Protein AF-A0A949CLT2-F1 (afdb_monomer)

Secondary structure (DSSP, 8-state):
-HHHHTT-S-HHHHHHHHH-HHHHHHHHHHHHH-TTS-EEEES----TTPP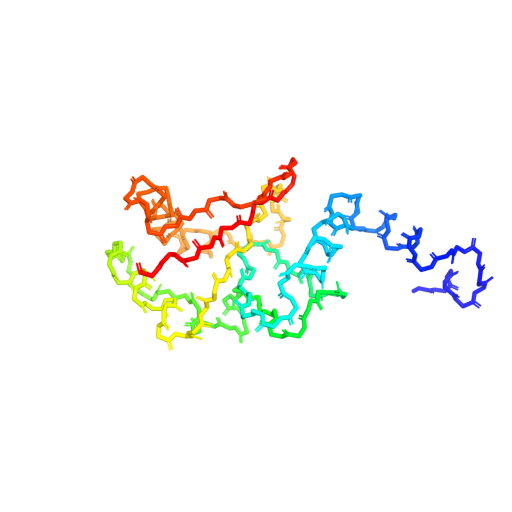TTEEEE-TTT-GGGS--SSS--HHHHHHHHHHTT--EEEEE-SPPPTTS-HHHHHHHHHHHHTHHHHHHTTSEEEEEE-SSEEEEEE--

pLDDT: mean 82.15, std 14.85, range [34.38, 97.31]

Structure (mmCIF, N/CA/C/O backbone):
data_AF-A0A949CLT2-F1
#
_entry.id   AF-A0A949CLT2-F1
#
loop_
_atom_site.group_PDB
_atom_site.id
_atom_site.type_symbol
_atom_site.label_atom_id
_atom_site.label_alt_id
_atom_site.label_comp_id
_atom_site.label_asym_id
_atom_site.label_entity_id
_atom_site.label_seq_id
_atom_site.pdbx_PDB_ins_code
_atom_site.Cartn_x
_atom_site.Cartn_y
_atom_site.Cartn_z
_atom_site.occupancy
_atom_site.B_iso_or_equiv
_atom_site.auth_seq_id
_atom_site.auth_comp_id
_atom_site.auth_asym_id
_atom_site.auth_atom_id
_atom_site.pdbx_PDB_model_num
ATOM 1 N N . SER A 1 1 ? -1.684 -0.434 -28.248 1.00 46.28 1 SER A N 1
ATOM 2 C CA . SER A 1 1 ? -1.278 0.439 -29.369 1.00 46.28 1 SER A CA 1
ATOM 3 C C . SER A 1 1 ? -1.211 -0.382 -30.653 1.00 46.28 1 SER A C 1
ATOM 5 O O . SER A 1 1 ? -1.290 -1.605 -30.577 1.00 46.28 1 SER A O 1
ATOM 7 N N . TRP A 1 2 ? -1.040 0.253 -31.818 1.00 34.38 2 TRP A N 1
ATOM 8 C CA . TRP A 1 2 ? -0.905 -0.418 -33.124 1.00 34.38 2 TRP A CA 1
ATOM 9 C C . TRP A 1 2 ? 0.182 -1.507 -33.168 1.00 34.38 2 TRP A C 1
ATOM 11 O O . TRP A 1 2 ? 0.035 -2.492 -33.882 1.00 34.38 2 TRP A O 1
ATOM 21 N N . LEU A 1 3 ? 1.220 -1.392 -32.334 1.00 43.53 3 LEU A N 1
ATOM 22 C CA . LEU A 1 3 ? 2.325 -2.355 -32.248 1.00 43.53 3 LEU A CA 1
ATOM 23 C C . L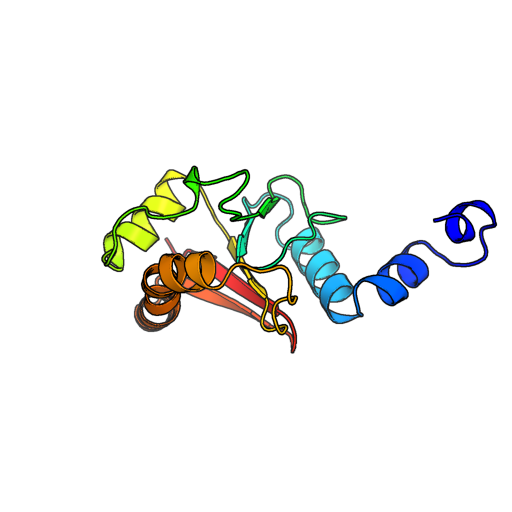EU A 1 3 ? 1.910 -3.737 -31.699 1.00 43.53 3 LEU A C 1
ATOM 25 O O . LEU A 1 3 ? 2.553 -4.734 -32.010 1.00 43.53 3 LEU A O 1
ATOM 29 N N . TYR A 1 4 ? 0.816 -3.811 -30.930 1.00 43.38 4 TYR A N 1
ATOM 30 C CA . TYR A 1 4 ? 0.210 -5.074 -30.478 1.00 43.38 4 TYR A CA 1
ATOM 31 C C . TYR A 1 4 ? -0.481 -5.821 -31.631 1.00 43.38 4 TYR A C 1
ATOM 33 O O . TYR A 1 4 ? -0.396 -7.043 -31.729 1.00 43.38 4 TYR A O 1
ATOM 41 N N . ILE A 1 5 ? -1.123 -5.079 -32.539 1.00 48.62 5 ILE A N 1
ATOM 42 C CA . ILE A 1 5 ? -1.882 -5.636 -33.668 1.00 48.62 5 ILE A CA 1
ATOM 43 C C . ILE A 1 5 ? -0.940 -6.312 -34.678 1.00 48.62 5 ILE A C 1
ATOM 45 O O . ILE A 1 5 ? -1.290 -7.340 -35.249 1.00 48.62 5 ILE A O 1
ATOM 49 N N . VAL A 1 6 ? 0.288 -5.805 -34.834 1.00 49.00 6 VAL A N 1
ATOM 50 C CA . VAL A 1 6 ? 1.308 -6.370 -35.741 1.00 49.00 6 VAL A CA 1
ATOM 51 C C . VAL A 1 6 ? 2.156 -7.501 -35.130 1.00 49.00 6 VAL A C 1
ATOM 53 O O . VAL A 1 6 ? 3.109 -7.945 -35.759 1.00 49.00 6 VAL A O 1
ATOM 56 N N . ARG A 1 7 ? 1.821 -8.000 -33.924 1.00 49.53 7 ARG A N 1
ATOM 57 C CA . ARG A 1 7 ? 2.472 -9.154 -33.248 1.00 49.53 7 ARG A CA 1
ATOM 58 C C . ARG A 1 7 ? 4.001 -9.080 -33.096 1.00 49.53 7 ARG A C 1
ATOM 60 O O . ARG A 1 7 ? 4.652 -10.102 -32.903 1.00 49.53 7 ARG A O 1
ATOM 67 N N . TRP A 1 8 ? 4.585 -7.886 -33.132 1.00 50.62 8 TRP A N 1
ATOM 68 C CA . TRP A 1 8 ? 6.044 -7.729 -33.123 1.00 50.62 8 TRP A CA 1
ATOM 69 C C . TRP A 1 8 ? 6.687 -7.815 -31.731 1.00 50.62 8 TRP A C 1
ATOM 71 O O . TRP A 1 8 ? 7.908 -7.836 -31.620 1.00 50.62 8 TRP A O 1
ATOM 81 N N . ARG A 1 9 ? 5.879 -7.847 -30.666 1.00 44.47 9 ARG A N 1
ATOM 82 C CA . ARG A 1 9 ? 6.327 -7.995 -29.275 1.00 44.47 9 ARG A CA 1
ATOM 83 C C . ARG A 1 9 ? 5.388 -8.926 -28.525 1.00 44.47 9 ARG A C 1
ATOM 85 O O . ARG A 1 9 ? 4.170 -8.840 -28.696 1.00 44.47 9 ARG A O 1
ATOM 92 N N . SER A 1 10 ? 5.939 -9.783 -27.672 1.00 55.44 10 SER A N 1
ATOM 93 C CA . SER A 1 10 ? 5.141 -10.563 -26.729 1.00 55.44 10 SER A CA 1
ATOM 94 C C . SER A 1 10 ? 4.404 -9.631 -25.746 1.00 55.44 10 SER A C 1
ATOM 96 O O . SER A 1 10 ? 4.863 -8.512 -25.483 1.00 55.44 10 SER A O 1
ATOM 98 N N . PRO A 1 11 ? 3.270 -10.059 -25.158 1.00 51.94 11 PRO A N 1
ATOM 99 C CA . PRO A 1 11 ? 2.540 -9.261 -24.168 1.00 51.94 11 PRO A CA 1
ATOM 100 C C . PRO A 1 11 ? 3.428 -8.775 -23.011 1.00 51.94 11 PRO A C 1
ATOM 102 O O . PRO A 1 11 ? 3.284 -7.645 -22.551 1.00 51.94 11 PRO A O 1
ATOM 105 N N . ALA A 1 12 ? 4.397 -9.595 -22.594 1.00 56.47 12 ALA A N 1
ATOM 106 C CA . ALA A 1 12 ? 5.352 -9.263 -21.542 1.00 56.47 12 ALA A CA 1
ATOM 107 C C . ALA A 1 12 ? 6.337 -8.151 -21.947 1.00 56.47 12 ALA A C 1
ATOM 109 O O . ALA A 1 12 ? 6.657 -7.294 -21.125 1.00 56.47 12 ALA A O 1
ATOM 110 N N . GLU A 1 13 ? 6.791 -8.125 -23.202 1.00 50.94 13 GLU A N 1
ATOM 111 C CA . GLU A 1 13 ? 7.704 -7.097 -23.728 1.00 50.94 13 GLU A CA 1
ATOM 112 C C . GLU A 1 13 ? 6.996 -5.765 -23.991 1.00 50.94 13 GLU A C 1
ATOM 114 O O . GLU A 1 13 ? 7.585 -4.695 -23.834 1.00 50.94 13 GLU A O 1
ATOM 119 N N . TYR A 1 14 ? 5.720 -5.813 -24.378 1.00 52.81 14 TYR A N 1
ATOM 120 C CA . TYR A 1 14 ? 4.900 -4.616 -24.548 1.00 52.81 14 TYR A CA 1
ATOM 121 C C . TYR A 1 14 ? 4.619 -3.929 -23.207 1.00 52.81 14 TYR A C 1
ATOM 123 O O . TYR A 1 14 ? 4.745 -2.711 -23.091 1.00 52.81 14 TYR A O 1
ATOM 131 N N . VAL A 1 15 ? 4.277 -4.719 -22.186 1.00 53.34 15 VAL A N 1
ATOM 132 C CA . VAL A 1 15 ? 4.060 -4.223 -20.824 1.00 53.34 15 VAL A CA 1
ATOM 133 C C . VAL A 1 15 ? 5.380 -3.747 -20.225 1.00 53.34 15 VAL A C 1
ATOM 135 O O . VAL A 1 15 ? 5.445 -2.607 -19.787 1.00 53.34 15 VAL A O 1
ATOM 138 N N . GLY A 1 16 ? 6.461 -4.529 -20.324 1.00 55.12 16 GLY A N 1
ATOM 139 C CA . GLY A 1 16 ? 7.783 -4.141 -19.817 1.00 55.12 16 GLY A CA 1
ATOM 140 C C . GLY A 1 16 ? 8.282 -2.799 -20.365 1.00 55.12 16 GLY A C 1
ATOM 141 O O . GLY A 1 16 ? 8.720 -1.951 -19.592 1.00 55.12 16 GLY A O 1
ATOM 142 N N . ALA A 1 17 ? 8.117 -2.552 -21.670 1.00 56.72 17 ALA A N 1
ATOM 143 C CA . ALA A 1 17 ? 8.522 -1.292 -22.299 1.00 56.72 17 ALA A CA 1
ATOM 144 C C . ALA A 1 17 ? 7.687 -0.069 -21.866 1.00 56.72 17 ALA A C 1
ATOM 146 O O . ALA A 1 17 ? 8.161 1.056 -21.988 1.00 56.72 17 ALA A O 1
ATOM 147 N N . GLY A 1 18 ? 6.452 -0.272 -21.390 1.00 56.59 18 GLY A N 1
ATOM 148 C CA . GLY A 1 18 ? 5.553 0.807 -20.961 1.00 56.59 18 GLY A CA 1
ATOM 149 C C . GLY A 1 18 ? 5.428 0.971 -19.444 1.00 56.59 18 GLY A C 1
ATOM 150 O O . GLY A 1 18 ? 5.072 2.048 -18.974 1.00 56.59 18 GLY A O 1
ATOM 151 N N . THR A 1 19 ? 5.702 -0.076 -18.662 1.00 65.25 19 THR A N 1
ATOM 152 C CA . THR A 1 19 ? 5.483 -0.078 -17.207 1.00 65.25 19 THR A CA 1
ATOM 153 C C . THR A 1 19 ? 6.763 -0.160 -16.388 1.00 65.25 19 THR A C 1
ATOM 155 O O . THR A 1 19 ? 6.744 0.260 -15.228 1.00 65.25 19 THR A O 1
ATOM 158 N N . GLY A 1 20 ? 7.858 -0.638 -16.983 1.00 76.50 20 GLY A N 1
ATOM 159 C CA . GLY A 1 20 ? 9.099 -0.980 -16.290 1.00 76.50 20 GLY A CA 1
ATOM 160 C C . GLY A 1 20 ? 9.078 -2.407 -15.734 1.00 76.50 20 GLY A C 1
ATOM 161 O O . GLY A 1 20 ? 8.009 -2.978 -15.486 1.00 76.50 20 GLY A O 1
ATOM 162 N N . ASP A 1 21 ? 10.268 -2.981 -15.543 1.00 85.12 21 ASP A N 1
ATOM 163 C CA . ASP A 1 21 ? 10.442 -4.355 -15.055 1.00 85.12 21 ASP A CA 1
ATOM 164 C C . ASP A 1 21 ? 9.924 -4.544 -13.624 1.00 85.12 21 ASP A C 1
ATOM 166 O O . ASP A 1 21 ? 9.396 -5.607 -13.298 1.00 85.12 21 ASP A O 1
ATOM 170 N N . GLU A 1 22 ? 10.000 -3.512 -12.785 1.00 89.62 22 GLU A N 1
ATOM 171 C CA . GLU A 1 22 ? 9.545 -3.579 -11.393 1.00 89.62 22 GLU A CA 1
ATOM 172 C C . GLU A 1 22 ? 8.031 -3.763 -11.268 1.00 89.62 22 GLU A C 1
ATOM 174 O O . GLU A 1 22 ? 7.561 -4.536 -10.434 1.00 89.62 22 GLU A O 1
ATOM 179 N N . TYR A 1 23 ? 7.249 -3.136 -12.154 1.00 88.06 23 TYR A N 1
ATOM 180 C CA . TYR A 1 23 ? 5.801 -3.349 -12.182 1.00 88.06 23 TYR A CA 1
ATOM 181 C C . TYR A 1 23 ? 5.457 -4.783 -12.599 1.00 88.06 23 TYR A C 1
ATOM 183 O O . TYR A 1 23 ? 4.556 -5.403 -12.034 1.00 88.06 23 TYR A O 1
ATOM 191 N N . ARG A 1 24 ? 6.203 -5.354 -13.558 1.00 87.56 24 ARG A N 1
ATOM 192 C CA . ARG A 1 24 ? 6.026 -6.758 -13.959 1.00 87.56 24 ARG A CA 1
ATOM 193 C C . ARG A 1 24 ? 6.303 -7.699 -12.787 1.00 87.56 24 ARG A C 1
ATOM 195 O O . ARG A 1 24 ? 5.530 -8.631 -12.570 1.00 87.56 24 ARG A O 1
ATOM 202 N N . GLN A 1 25 ? 7.374 -7.449 -12.035 1.00 91.56 25 GLN A N 1
ATOM 203 C CA . GLN A 1 25 ? 7.720 -8.240 -10.854 1.00 91.56 25 GLN A CA 1
ATOM 204 C C . GLN A 1 25 ? 6.644 -8.137 -9.764 1.00 91.56 25 GLN A C 1
ATOM 206 O O . GLN A 1 25 ? 6.210 -9.166 -9.246 1.00 91.56 25 GLN A O 1
ATOM 211 N N . LEU A 1 26 ? 6.131 -6.931 -9.493 1.00 93.00 26 LEU A N 1
ATOM 212 C CA . LEU A 1 26 ? 5.011 -6.714 -8.573 1.00 93.00 26 LEU A CA 1
ATOM 213 C C . LEU A 1 26 ? 3.770 -7.518 -8.988 1.00 93.00 26 LEU A C 1
ATOM 215 O O . LEU A 1 26 ? 3.198 -8.242 -8.173 1.00 93.00 26 LEU A O 1
ATOM 219 N N . VAL A 1 27 ? 3.357 -7.420 -10.256 1.00 91.62 27 VAL A N 1
ATOM 220 C CA . VAL A 1 27 ? 2.196 -8.155 -10.781 1.00 91.62 27 VAL A CA 1
ATOM 221 C C . VAL A 1 27 ? 2.391 -9.661 -10.618 1.00 91.62 27 VAL A C 1
ATOM 223 O O . VAL A 1 27 ? 1.484 -10.356 -10.155 1.00 91.62 27 VAL A O 1
ATOM 226 N N . GLN A 1 28 ? 3.570 -10.176 -10.970 1.00 91.75 28 GLN A N 1
ATOM 227 C CA . GLN A 1 28 ? 3.885 -11.595 -10.827 1.00 91.75 28 GLN A CA 1
ATOM 228 C C . GLN A 1 28 ? 3.841 -12.035 -9.359 1.00 91.75 28 GLN A C 1
ATOM 230 O O . GLN A 1 28 ? 3.257 -13.078 -9.056 1.00 91.75 28 GLN A O 1
ATOM 235 N N . TYR A 1 29 ? 4.407 -11.233 -8.454 1.00 94.94 29 TYR A N 1
ATOM 236 C CA . TYR A 1 29 ? 4.400 -11.492 -7.019 1.00 94.94 29 TYR A CA 1
ATOM 237 C C . TYR A 1 29 ? 2.971 -11.558 -6.468 1.00 94.94 29 TYR A C 1
ATOM 239 O O . TYR A 1 29 ? 2.604 -12.551 -5.837 1.00 94.94 29 TYR A O 1
ATOM 247 N N . LEU A 1 30 ? 2.140 -10.552 -6.758 1.00 94.88 30 LEU A N 1
ATOM 248 C CA . LEU A 1 30 ? 0.770 -10.473 -6.248 1.00 94.88 30 LEU A CA 1
ATOM 249 C C . LEU A 1 30 ? -0.120 -11.586 -6.809 1.00 94.88 30 LEU A C 1
ATOM 251 O O . LEU A 1 30 ? -0.861 -12.212 -6.060 1.00 94.88 30 LEU A O 1
ATOM 255 N N . ARG A 1 31 ? -0.019 -11.905 -8.104 1.00 91.31 31 ARG A N 1
ATOM 256 C CA . ARG A 1 31 ? -0.803 -13.001 -8.701 1.00 91.31 31 ARG A CA 1
ATOM 257 C C . ARG A 1 31 ? -0.411 -14.378 -8.180 1.00 91.31 31 ARG A C 1
ATOM 259 O O . ARG A 1 31 ? -1.276 -15.237 -8.070 1.00 91.31 31 ARG A O 1
ATOM 266 N N . SER A 1 32 ? 0.872 -14.601 -7.907 1.00 92.25 32 SER A N 1
ATOM 267 C CA . SER A 1 32 ? 1.352 -15.923 -7.490 1.00 92.25 32 SER A CA 1
ATOM 268 C C . SER A 1 32 ? 1.081 -16.200 -6.013 1.00 92.25 32 SER A C 1
ATOM 270 O O . SER A 1 32 ? 0.905 -17.355 -5.643 1.00 92.25 32 SER A O 1
ATOM 272 N N . ASN A 1 33 ? 1.044 -15.158 -5.176 1.00 95.56 33 ASN A N 1
ATOM 273 C CA . ASN A 1 33 ? 1.003 -15.318 -3.721 1.00 95.56 33 ASN A CA 1
ATOM 274 C C . ASN A 1 33 ? -0.282 -14.784 -3.072 1.00 95.56 33 ASN A C 1
ATOM 276 O O . ASN A 1 33 ? -0.630 -15.233 -1.987 1.00 95.56 33 ASN A O 1
ATOM 280 N N . HIS A 1 34 ? -0.983 -13.848 -3.720 1.00 94.69 34 HIS A N 1
ATOM 281 C CA . HIS A 1 34 ? -2.019 -13.021 -3.085 1.00 94.69 34 HIS A CA 1
ATOM 282 C C . HIS A 1 34 ? -3.251 -12.822 -3.979 1.00 94.69 34 HIS A C 1
ATOM 284 O O . HIS A 1 34 ? -3.897 -11.778 -3.956 1.00 94.69 34 HIS A O 1
ATOM 290 N N . ALA A 1 35 ? -3.582 -13.813 -4.814 1.00 88.75 35 ALA A N 1
ATOM 291 C CA . ALA A 1 35 ? -4.648 -13.684 -5.813 1.00 88.75 35 ALA A CA 1
ATOM 292 C C . ALA A 1 35 ? -6.064 -13.508 -5.229 1.00 88.75 35 ALA A C 1
ATOM 294 O O . ALA A 1 35 ? -6.952 -13.053 -5.945 1.00 88.75 35 ALA A O 1
ATOM 295 N N . GLY A 1 36 ? -6.278 -13.898 -3.968 1.00 91.44 36 GLY A N 1
ATOM 296 C CA . GLY A 1 36 ? -7.560 -13.771 -3.265 1.00 91.44 36 GLY A CA 1
ATOM 297 C C . GLY A 1 36 ? -7.635 -12.588 -2.301 1.00 91.44 36 GLY A C 1
ATOM 298 O O . GLY A 1 36 ? -8.656 -12.422 -1.641 1.00 91.44 36 GLY A O 1
ATOM 299 N N . ASN A 1 37 ? -6.565 -11.802 -2.187 1.00 94.81 37 ASN A N 1
ATOM 300 C CA . ASN A 1 37 ? -6.497 -10.685 -1.257 1.00 94.81 37 ASN A CA 1
ATOM 301 C C . ASN A 1 37 ? -7.124 -9.424 -1.845 1.00 94.81 37 ASN A C 1
ATOM 303 O O . ASN A 1 37 ? -7.005 -9.152 -3.042 1.00 94.81 37 ASN A O 1
ATOM 307 N N . ARG A 1 38 ? -7.718 -8.601 -0.982 1.00 95.38 38 ARG A N 1
ATOM 308 C CA . ARG A 1 38 ? -8.125 -7.247 -1.345 1.00 95.38 38 ARG A CA 1
ATOM 309 C C . ARG A 1 38 ? -6.928 -6.312 -1.231 1.00 95.38 38 ARG A C 1
ATOM 311 O O . ARG A 1 38 ? -6.334 -6.169 -0.161 1.00 95.38 38 ARG A O 1
ATOM 318 N N . ILE A 1 39 ? -6.560 -5.699 -2.349 1.00 95.44 39 ILE A N 1
ATOM 319 C CA . ILE A 1 39 ? -5.310 -4.949 -2.483 1.00 95.44 39 ILE A CA 1
ATOM 320 C C . ILE A 1 39 ? -5.642 -3.480 -2.718 1.00 95.44 39 ILE A C 1
ATOM 322 O O . ILE A 1 39 ? -6.354 -3.155 -3.664 1.00 95.44 39 ILE A O 1
ATOM 326 N N . LEU A 1 40 ? -5.089 -2.588 -1.903 1.00 93.81 40 LEU A N 1
ATOM 327 C CA . LEU A 1 40 ? -5.190 -1.148 -2.104 1.00 93.81 40 LEU A CA 1
ATOM 328 C C . LEU A 1 40 ? -3.873 -0.595 -2.651 1.00 93.81 40 LEU A C 1
ATOM 330 O O . LEU A 1 40 ? -2.819 -0.747 -2.037 1.00 93.81 40 LEU A O 1
ATOM 334 N N . LEU A 1 41 ? -3.934 0.068 -3.800 1.00 92.25 41 LEU A N 1
ATOM 335 C CA . LEU A 1 41 ? -2.804 0.751 -4.422 1.00 92.25 41 LEU A CA 1
ATOM 336 C C . LEU A 1 41 ? -2.788 2.210 -3.963 1.00 92.25 41 LEU A C 1
ATOM 338 O O . LEU A 1 41 ? -3.716 2.966 -4.253 1.00 92.25 41 LEU A O 1
ATOM 342 N N . LEU A 1 42 ? -1.722 2.607 -3.274 1.00 89.00 42 LEU A N 1
ATOM 343 C CA . LEU A 1 42 ? -1.437 3.982 -2.886 1.00 89.00 42 LEU A CA 1
ATOM 344 C C . LEU A 1 42 ? -0.450 4.585 -3.886 1.00 89.00 42 LEU A C 1
ATOM 346 O O . LEU A 1 42 ? 0.625 4.031 -4.125 1.00 89.00 42 LEU A O 1
ATOM 350 N N . PHE A 1 43 ? -0.829 5.725 -4.468 1.00 85.06 43 PHE A N 1
ATOM 351 C CA . PHE A 1 43 ? -0.037 6.494 -5.437 1.00 85.06 43 PHE A CA 1
ATOM 352 C C . PHE A 1 43 ? 0.269 5.792 -6.777 1.00 85.06 43 PHE A C 1
ATOM 354 O O . PHE A 1 43 ? 0.896 6.377 -7.655 1.00 85.06 43 PHE A O 1
ATOM 361 N N . GLU A 1 44 ? -0.184 4.553 -6.969 1.00 86.50 44 GLU A N 1
ATOM 362 C CA . GLU A 1 44 ? -0.082 3.816 -8.229 1.00 86.50 44 GLU A CA 1
ATOM 363 C C . GLU A 1 44 ? -1.432 3.841 -8.954 1.00 86.50 44 GLU A C 1
ATOM 365 O O . GLU A 1 44 ? -2.465 3.494 -8.389 1.00 86.50 44 GLU A O 1
ATOM 370 N N . HIS A 1 45 ? -1.421 4.231 -10.228 1.00 82.75 45 HIS A N 1
ATOM 371 C CA . HIS A 1 45 ? -2.629 4.438 -1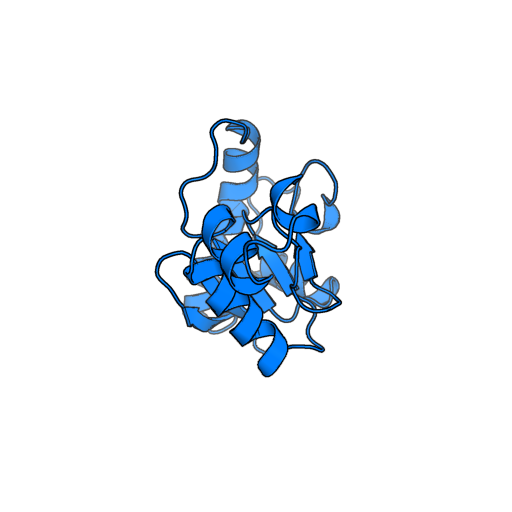1.032 1.00 82.75 45 HIS A CA 1
ATOM 372 C C . HIS A 1 45 ? -2.876 3.321 -12.057 1.00 82.75 45 HIS A C 1
ATOM 374 O O . HIS A 1 45 ? -3.841 3.371 -12.822 1.00 82.75 45 HIS A O 1
ATOM 380 N N . ARG A 1 46 ? -2.012 2.302 -12.104 1.00 84.50 46 ARG A N 1
ATOM 381 C CA . ARG A 1 46 ? -2.116 1.177 -13.039 1.00 84.50 46 ARG A CA 1
ATOM 382 C C . ARG A 1 46 ? -2.731 -0.047 -12.368 1.00 84.50 46 ARG A C 1
ATOM 384 O O . ARG A 1 46 ? -2.096 -0.695 -11.541 1.00 84.50 46 ARG A O 1
ATOM 391 N N . LEU A 1 47 ? -3.926 -0.429 -12.823 1.00 85.00 47 LEU A N 1
ATOM 392 C CA . LEU A 1 47 ? -4.596 -1.684 -12.436 1.00 85.00 47 LEU A CA 1
ATOM 393 C C . LEU A 1 47 ? -4.322 -2.861 -13.376 1.00 85.00 47 LEU A C 1
ATOM 395 O O . LEU A 1 47 ? -4.705 -3.993 -13.083 1.00 85.00 47 LEU A O 1
ATOM 399 N N . ALA A 1 48 ? -3.707 -2.607 -14.530 1.00 84.38 48 ALA A N 1
ATOM 400 C CA . ALA A 1 48 ? -3.563 -3.618 -15.563 1.00 84.38 48 ALA A CA 1
ATOM 401 C C . ALA A 1 48 ? -2.807 -4.849 -15.034 1.00 84.38 48 ALA A C 1
ATOM 403 O O . ALA A 1 48 ? -1.716 -4.739 -14.487 1.00 84.38 48 ALA A O 1
ATOM 404 N N . TYR A 1 49 ? -3.376 -6.034 -15.259 1.00 85.62 49 TYR A N 1
ATOM 405 C CA . TYR A 1 49 ? -2.789 -7.339 -14.924 1.00 85.62 49 TYR A CA 1
ATOM 406 C C . TYR A 1 49 ? -2.707 -7.698 -13.432 1.00 85.62 49 TYR A C 1
ATOM 408 O O . TYR A 1 49 ? -2.391 -8.855 -13.135 1.00 85.62 49 TYR A O 1
ATOM 416 N N . LEU A 1 50 ? -3.039 -6.784 -12.515 1.00 88.81 50 LEU A N 1
ATOM 417 C CA . LEU A 1 50 ? -3.132 -7.079 -11.083 1.00 88.81 50 LEU A CA 1
ATOM 418 C C . LEU A 1 50 ? -4.254 -8.093 -10.770 1.00 88.81 50 LEU A C 1
ATOM 420 O O . LEU A 1 50 ? -5.145 -8.301 -11.603 1.00 88.81 50 LEU A O 1
ATOM 424 N N . PRO A 1 51 ? -4.202 -8.777 -9.609 1.00 89.12 51 PRO A N 1
ATOM 425 C CA . PRO A 1 51 ? -5.257 -9.696 -9.189 1.00 89.12 51 PRO A CA 1
ATOM 426 C C . PRO A 1 51 ? -6.642 -9.047 -9.100 1.00 89.12 51 PRO A C 1
ATOM 428 O O . PRO A 1 51 ? -6.775 -7.831 -8.942 1.00 89.12 51 PRO A O 1
ATOM 431 N N . ALA A 1 52 ? -7.681 -9.883 -9.155 1.00 86.25 52 ALA A N 1
ATOM 432 C CA . ALA A 1 52 ? -9.038 -9.443 -8.857 1.00 86.25 52 ALA A CA 1
ATOM 433 C C . ALA A 1 52 ? -9.106 -8.933 -7.407 1.00 86.25 52 ALA A C 1
ATOM 435 O O . ALA A 1 52 ? -8.549 -9.559 -6.513 1.00 86.25 52 ALA A O 1
ATOM 436 N N . GLY A 1 53 ? -9.769 -7.796 -7.183 1.00 85.94 53 GLY A N 1
ATOM 437 C CA . GLY A 1 53 ? -9.829 -7.150 -5.865 1.00 85.94 53 GLY A CA 1
ATOM 438 C C . GLY A 1 53 ? 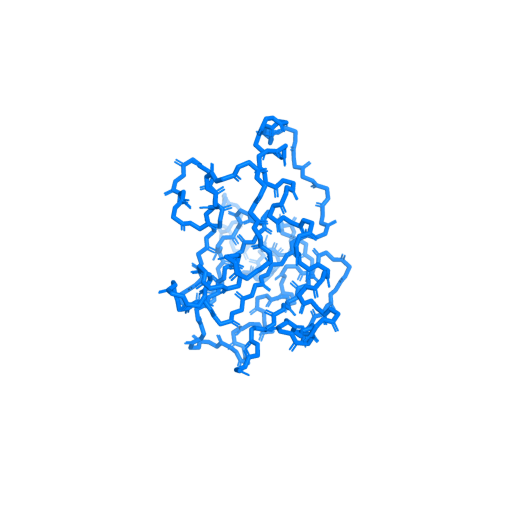-8.766 -6.073 -5.623 1.00 85.94 53 GLY A C 1
ATOM 439 O O . GLY A 1 53 ? -8.768 -5.468 -4.553 1.00 85.94 53 GLY A O 1
ATOM 440 N N . ALA A 1 54 ? -7.892 -5.799 -6.598 1.00 91.81 54 ALA A N 1
ATOM 441 C CA . ALA A 1 54 ? -7.037 -4.618 -6.568 1.00 91.81 54 ALA A CA 1
ATOM 442 C C . ALA A 1 54 ? -7.841 -3.339 -6.862 1.00 91.81 54 ALA A C 1
ATOM 444 O O . ALA A 1 54 ? -8.557 -3.259 -7.862 1.00 91.81 54 ALA A O 1
ATOM 445 N N . GLU A 1 55 ? -7.703 -2.329 -6.007 1.00 91.75 55 GLU A N 1
ATOM 446 C CA . GLU A 1 55 ? -8.372 -1.028 -6.106 1.00 91.75 55 GLU A CA 1
ATOM 447 C C . GLU A 1 55 ? -7.347 0.112 -5.950 1.00 91.75 55 GLU A C 1
ATOM 449 O O . GLU A 1 55 ? -6.329 -0.050 -5.279 1.00 91.75 55 GLU A O 1
ATOM 454 N N . ILE A 1 56 ? -7.585 1.263 -6.593 1.00 88.44 56 ILE A N 1
ATOM 455 C CA . ILE A 1 56 ? -6.676 2.422 -6.553 1.00 88.44 56 ILE A CA 1
ATOM 456 C C . ILE A 1 56 ? -7.219 3.464 -5.584 1.00 88.44 56 ILE A C 1
ATOM 458 O O . ILE A 1 56 ? -8.258 4.066 -5.840 1.00 88.44 56 ILE A O 1
ATOM 462 N N . ALA A 1 57 ? -6.456 3.810 -4.551 1.00 84.81 57 ALA A N 1
ATOM 463 C CA . ALA A 1 57 ? -6.741 5.012 -3.779 1.00 84.81 57 ALA A CA 1
ATOM 464 C C . ALA A 1 57 ? -6.517 6.251 -4.664 1.00 84.81 57 ALA A C 1
ATOM 466 O O . ALA A 1 57 ? -5.392 6.700 -4.882 1.00 84.81 57 ALA A O 1
ATOM 467 N N . THR A 1 58 ? -7.601 6.800 -5.212 1.00 73.69 58 THR A N 1
ATOM 468 C CA . THR A 1 58 ? -7.578 8.040 -5.993 1.00 73.69 58 THR A CA 1
ATOM 469 C C . THR A 1 58 ? -8.696 8.967 -5.532 1.00 73.69 58 THR A C 1
ATOM 471 O O . THR A 1 58 ? -9.844 8.530 -5.401 1.00 73.69 58 THR A O 1
ATOM 474 N N . PRO A 1 59 ? -8.405 10.260 -5.317 1.00 62.75 59 PRO A N 1
ATOM 475 C CA . PRO A 1 59 ? -9.392 11.226 -4.840 1.00 62.75 59 PRO A CA 1
ATOM 476 C C . PRO A 1 59 ? -10.472 11.498 -5.890 1.00 62.75 59 PRO A C 1
ATOM 478 O O . PRO A 1 59 ? -11.565 11.929 -5.546 1.00 62.75 59 PRO A O 1
ATOM 481 N N . TYR A 1 60 ? -10.176 11.243 -7.168 1.00 63.69 60 TYR A N 1
ATOM 482 C CA . TYR A 1 60 ? -11.074 11.555 -8.277 1.00 63.69 60 TYR A CA 1
ATOM 483 C C . TYR A 1 60 ? -12.194 10.525 -8.440 1.00 63.69 60 TYR A C 1
ATOM 485 O O . TYR A 1 60 ? -13.251 10.860 -8.966 1.00 63.69 60 TYR A O 1
ATOM 493 N N . PHE A 1 61 ? -11.976 9.282 -7.992 1.00 61.41 61 PHE A N 1
ATOM 494 C CA . PHE A 1 61 ? -12.913 8.182 -8.244 1.00 61.41 61 PHE A CA 1
ATOM 495 C C . PHE A 1 61 ? -13.187 7.282 -7.030 1.00 61.41 61 PHE A C 1
ATOM 497 O O . PHE A 1 61 ? -14.192 6.575 -7.035 1.00 61.41 61 PHE A O 1
ATOM 504 N N . GLN A 1 62 ? -12.331 7.266 -5.998 1.00 72.12 62 GLN A N 1
ATOM 505 C CA . GLN A 1 62 ? -12.416 6.309 -4.883 1.00 72.12 62 GLN A CA 1
ATOM 506 C C . GLN A 1 62 ? -12.093 6.955 -3.522 1.00 72.12 62 GLN A C 1
ATOM 508 O O . GLN A 1 62 ? -11.233 6.487 -2.777 1.00 72.12 62 GLN A O 1
ATOM 513 N N . THR A 1 63 ? -12.824 8.018 -3.172 1.00 72.50 63 THR A N 1
ATOM 514 C CA . THR A 1 63 ? -12.651 8.769 -1.911 1.00 72.50 63 THR A CA 1
ATOM 515 C C . THR A 1 63 ? -12.848 7.931 -0.647 1.00 72.50 63 THR A C 1
ATOM 517 O O . THR A 1 63 ? -12.266 8.262 0.375 1.00 72.50 63 THR A O 1
ATOM 520 N N . LYS A 1 64 ? -13.586 6.812 -0.714 1.00 81.12 64 LYS A N 1
ATOM 521 C CA . LYS A 1 64 ? -13.798 5.878 0.413 1.00 81.12 64 LYS A CA 1
ATOM 522 C C . LYS A 1 64 ? -12.508 5.326 1.038 1.00 81.12 64 LYS A C 1
ATOM 524 O O . LYS A 1 64 ? -12.532 4.877 2.176 1.00 81.12 64 LYS A O 1
ATOM 529 N N . TYR A 1 65 ? -11.401 5.322 0.296 1.00 80.81 65 TYR A N 1
ATOM 530 C CA . TYR A 1 65 ? -10.098 4.853 0.786 1.00 80.81 65 TYR A CA 1
ATOM 531 C C . TYR A 1 65 ? -9.284 5.927 1.493 1.00 80.81 65 TYR A C 1
ATOM 533 O O . TYR A 1 65 ? -8.217 5.633 2.023 1.00 80.81 65 TYR A O 1
ATOM 541 N N . LEU A 1 66 ? -9.774 7.162 1.453 1.00 76.44 66 LEU A N 1
ATOM 542 C CA . LEU A 1 66 ? -9.110 8.330 1.988 1.00 76.44 66 LEU A CA 1
ATOM 543 C C . LEU A 1 66 ? -9.816 8.726 3.281 1.00 76.44 66 LEU A C 1
ATOM 545 O O . LEU A 1 66 ? -11.033 8.574 3.403 1.00 76.44 66 LEU A O 1
ATOM 549 N N . ILE A 1 67 ? -9.051 9.226 4.242 1.00 75.81 67 ILE A N 1
ATOM 550 C CA . ILE A 1 67 ? -9.607 9.799 5.465 1.00 75.81 67 ILE A CA 1
ATOM 551 C C . ILE A 1 67 ? -9.778 11.296 5.206 1.00 75.81 67 ILE A C 1
ATOM 553 O O . ILE A 1 67 ? -8.823 11.955 4.804 1.00 75.81 67 ILE A O 1
ATOM 557 N N . ASP A 1 68 ? -10.995 11.820 5.375 1.00 70.06 68 ASP A N 1
ATOM 558 C CA . ASP A 1 68 ? -11.307 13.248 5.149 1.00 70.06 68 ASP A CA 1
ATOM 559 C C . ASP A 1 68 ? -10.945 14.134 6.361 1.00 70.06 68 ASP A C 1
ATOM 561 O O . ASP A 1 68 ? -11.147 15.344 6.353 1.00 70.06 68 ASP A O 1
ATOM 565 N N . GLU A 1 69 ? -10.400 13.531 7.419 1.00 75.12 69 GLU A N 1
ATOM 566 C CA . GLU A 1 69 ? -9.888 14.227 8.599 1.00 75.12 69 GLU A CA 1
ATOM 567 C C . GLU A 1 69 ? -8.510 14.838 8.305 1.00 75.12 69 GLU A C 1
ATOM 569 O O . GLU A 1 69 ? -7.645 14.176 7.735 1.00 75.12 69 GLU A O 1
ATOM 574 N N . GLU A 1 70 ? -8.284 16.090 8.717 1.00 70.69 70 GLU A N 1
ATOM 575 C CA . GLU A 1 70 ? -7.007 16.785 8.480 1.00 70.69 70 GLU A CA 1
ATOM 576 C C . GLU A 1 70 ? -5.826 16.133 9.216 1.00 70.69 70 GLU A C 1
ATOM 578 O O . GLU A 1 70 ? -4.697 16.207 8.742 1.00 70.69 70 GLU A O 1
ATOM 583 N N . ASN A 1 71 ? -6.078 15.481 10.356 1.00 76.06 71 ASN A N 1
ATOM 584 C CA . ASN A 1 71 ? -5.058 14.836 11.186 1.00 76.06 71 ASN A CA 1
ATOM 585 C C . ASN A 1 71 ? -5.564 13.483 11.709 1.00 76.06 71 ASN A C 1
ATOM 587 O O . ASN A 1 71 ? -5.854 13.350 12.901 1.00 76.06 71 ASN A O 1
ATOM 591 N N . PRO A 1 72 ? -5.709 12.474 10.836 1.00 82.81 72 PRO A N 1
ATOM 592 C CA . PRO A 1 72 ? -6.250 11.196 11.243 1.00 82.81 72 PRO A CA 1
ATOM 593 C C . PRO A 1 72 ? -5.298 10.507 12.217 1.00 82.81 72 PRO A C 1
ATOM 595 O O . PRO A 1 72 ? -4.081 10.449 12.015 1.00 82.81 72 PRO A O 1
ATOM 598 N N . THR A 1 73 ? -5.859 9.943 13.282 1.00 87.75 73 THR A N 1
ATOM 599 C CA . THR A 1 73 ? -5.068 9.126 14.206 1.00 87.75 73 THR A CA 1
ATOM 600 C C . THR A 1 73 ? -4.650 7.816 13.536 1.00 87.75 73 THR A C 1
ATOM 602 O O . THR A 1 73 ? -5.410 7.234 12.761 1.00 87.75 73 THR A O 1
ATOM 605 N N . ARG A 1 74 ? -3.482 7.276 13.904 1.00 88.88 74 ARG A N 1
ATOM 606 C CA . ARG A 1 74 ? -3.006 5.959 13.433 1.00 88.88 74 ARG A CA 1
ATOM 607 C C . ARG A 1 74 ? -4.053 4.850 13.561 1.00 88.88 74 ARG A C 1
ATOM 609 O O . ARG A 1 74 ? -4.189 4.012 12.677 1.00 88.88 74 ARG A O 1
ATOM 616 N N . THR A 1 75 ? -4.811 4.864 14.659 1.00 90.06 75 THR A N 1
ATOM 617 C CA . THR A 1 75 ? -5.862 3.882 14.936 1.00 90.06 75 THR A CA 1
ATOM 618 C C . THR A 1 75 ? -7.030 4.047 13.971 1.00 90.06 75 THR A C 1
ATOM 620 O O . THR A 1 75 ? -7.559 3.046 13.508 1.00 90.06 75 THR A O 1
ATOM 623 N N . ALA A 1 76 ? -7.408 5.285 13.638 1.00 89.62 76 ALA A N 1
ATOM 624 C CA . ALA A 1 76 ? -8.454 5.550 12.654 1.00 89.62 76 ALA A CA 1
ATOM 625 C C . ALA A 1 76 ? -8.039 5.080 11.251 1.00 89.62 76 ALA A C 1
ATOM 627 O O . ALA A 1 76 ? -8.839 4.452 10.563 1.00 89.62 76 ALA A O 1
ATOM 628 N N . VAL A 1 77 ? -6.778 5.307 10.861 1.00 89.94 77 VAL A N 1
ATOM 629 C CA . VAL A 1 77 ? -6.229 4.846 9.572 1.00 89.94 77 VAL A CA 1
ATOM 630 C C . VAL A 1 77 ? -6.279 3.320 9.457 1.00 89.94 77 VAL A C 1
ATOM 632 O O . VAL A 1 77 ? -6.836 2.783 8.500 1.00 89.94 77 VAL A O 1
ATOM 635 N N . ASP A 1 78 ? -5.736 2.620 10.455 1.00 91.81 78 ASP A N 1
ATOM 636 C CA . ASP A 1 78 ? -5.729 1.155 10.518 1.00 91.81 78 ASP A CA 1
ATOM 637 C C . ASP A 1 78 ? -7.156 0.586 10.534 1.00 91.81 78 ASP A C 1
ATOM 639 O O . ASP A 1 78 ? -7.471 -0.324 9.766 1.00 91.81 78 ASP A O 1
ATOM 643 N N . GLN A 1 79 ? -8.050 1.165 11.343 1.00 91.62 79 GLN A N 1
ATOM 644 C CA . GLN A 1 79 ? -9.438 0.719 11.425 1.00 91.62 79 GLN A CA 1
ATOM 645 C C . GLN A 1 79 ? -10.181 0.912 10.100 1.00 91.62 79 GLN A C 1
ATOM 647 O O . GLN A 1 79 ? -10.858 -0.011 9.658 1.00 91.62 79 GLN A O 1
ATOM 652 N N . GLN A 1 80 ? -10.011 2.049 9.417 1.00 91.06 80 GLN A N 1
ATOM 653 C CA . GLN A 1 80 ? -10.665 2.283 8.128 1.00 91.06 80 GLN A CA 1
ATOM 654 C C . GLN A 1 80 ? -10.258 1.237 7.085 1.00 91.06 80 GLN A C 1
ATOM 656 O O . GLN A 1 80 ? -11.112 0.704 6.376 1.00 91.06 80 GLN A O 1
ATOM 661 N N . TRP A 1 81 ? -8.969 0.907 6.977 1.00 91.88 81 TRP A N 1
ATOM 662 C CA . TRP A 1 81 ? -8.527 -0.120 6.029 1.00 91.88 81 TRP A CA 1
ATOM 663 C C . TRP A 1 81 ? -9.067 -1.509 6.383 1.00 91.88 81 TRP A C 1
ATOM 665 O O . TRP A 1 81 ? -9.456 -2.252 5.477 1.00 91.88 81 TRP A O 1
ATOM 675 N N . ARG A 1 82 ? -9.179 -1.836 7.675 1.00 93.06 82 ARG A N 1
ATOM 676 C CA . ARG A 1 82 ? -9.807 -3.084 8.142 1.00 93.06 82 ARG A CA 1
ATOM 677 C C . ARG A 1 82 ? -11.299 -3.136 7.844 1.00 93.06 82 ARG A C 1
ATOM 679 O O . ARG A 1 82 ? -11.771 -4.156 7.349 1.00 93.06 82 ARG A O 1
ATOM 686 N N . ASP A 1 83 ? -12.024 -2.047 8.074 1.00 93.31 83 ASP A N 1
ATOM 687 C CA . ASP A 1 83 ? -13.462 -1.948 7.798 1.00 93.31 83 ASP A CA 1
ATOM 688 C C . ASP A 1 83 ? -13.759 -2.097 6.299 1.00 93.31 83 ASP A C 1
ATOM 690 O O . ASP A 1 83 ? -14.772 -2.672 5.898 1.00 93.31 83 ASP A O 1
ATOM 694 N N . LEU A 1 84 ? -12.835 -1.639 5.452 1.00 92.38 84 LEU A N 1
ATOM 695 C CA . LEU A 1 84 ? -12.888 -1.822 4.000 1.00 92.38 84 LEU A CA 1
ATOM 696 C C . LEU A 1 84 ? -12.444 -3.226 3.551 1.00 92.38 84 LEU A C 1
ATOM 698 O O . LEU A 1 84 ? -12.552 -3.562 2.365 1.00 92.38 84 LEU A O 1
ATOM 702 N N . GLY A 1 85 ? -11.980 -4.058 4.486 1.00 94.31 85 GLY A N 1
ATOM 703 C CA . GLY A 1 85 ? -11.494 -5.410 4.244 1.00 94.31 85 GLY A CA 1
ATOM 704 C C . GLY A 1 85 ? -10.230 -5.439 3.394 1.00 94.31 85 GLY A C 1
ATOM 705 O O . GLY A 1 85 ? -10.097 -6.334 2.567 1.00 94.31 85 GLY A O 1
ATOM 706 N N . ILE A 1 86 ? -9.359 -4.432 3.517 1.00 95.06 86 ILE A N 1
ATOM 707 C CA . ILE A 1 86 ? -8.071 -4.389 2.822 1.00 95.06 86 ILE A CA 1
ATOM 708 C C . ILE A 1 86 ? -7.095 -5.337 3.519 1.00 95.06 86 ILE A C 1
ATOM 710 O O . ILE A 1 86 ? -6.833 -5.202 4.711 1.00 95.06 86 ILE A O 1
ATOM 714 N N . ASP A 1 87 ? -6.518 -6.264 2.757 1.00 95.94 87 ASP A N 1
ATOM 715 C CA . ASP A 1 87 ? -5.496 -7.182 3.263 1.00 95.94 87 ASP A CA 1
ATOM 716 C C . ASP A 1 87 ? -4.082 -6.642 3.022 1.00 95.94 87 ASP A C 1
ATOM 718 O O . ASP A 1 87 ? -3.176 -6.830 3.840 1.00 95.94 87 ASP A O 1
ATOM 722 N N . LEU A 1 88 ? -3.884 -6.001 1.864 1.00 96.81 88 LEU A N 1
ATOM 723 C CA . LEU A 1 88 ? -2.579 -5.574 1.369 1.00 96.81 88 LEU A CA 1
ATOM 724 C C . LEU A 1 88 ? -2.605 -4.119 0.904 1.00 96.81 88 LEU A C 1
ATOM 726 O O . LEU A 1 88 ? -3.507 -3.703 0.179 1.00 96.81 88 LEU A O 1
ATOM 730 N N . LEU A 1 89 ? -1.549 -3.385 1.241 1.00 95.31 89 LEU A N 1
ATOM 731 C CA . LEU A 1 89 ? -1.252 -2.062 0.704 1.00 95.31 89 LEU A CA 1
ATOM 732 C C . LEU A 1 89 ? -0.070 -2.172 -0.255 1.00 95.31 89 LEU A C 1
ATOM 734 O O . LEU A 1 89 ? 0.968 -2.740 0.085 1.00 95.31 89 LEU A O 1
ATOM 738 N N . VAL A 1 90 ? -0.202 -1.597 -1.442 1.00 94.94 90 VAL A N 1
ATOM 739 C CA . VAL A 1 90 ? 0.891 -1.441 -2.403 1.00 94.94 90 VAL A CA 1
ATOM 740 C C . VAL A 1 90 ? 1.230 0.035 -2.485 1.00 94.94 90 VAL A C 1
ATOM 742 O O . VAL A 1 90 ? 0.386 0.836 -2.872 1.00 94.94 90 VAL A O 1
ATOM 745 N N . ILE A 1 91 ? 2.464 0.392 -2.153 1.00 92.12 91 ILE A N 1
ATOM 746 C CA . ILE A 1 91 ? 2.961 1.768 -2.209 1.00 92.12 91 ILE A CA 1
ATOM 747 C C . ILE A 1 91 ? 3.960 1.866 -3.354 1.00 92.12 91 ILE A C 1
ATOM 749 O O . ILE A 1 91 ? 4.900 1.069 -3.418 1.00 92.12 91 ILE A O 1
ATOM 753 N N . THR A 1 92 ? 3.771 2.836 -4.251 1.00 89.38 92 THR A N 1
ATOM 754 C CA . THR A 1 92 ? 4.809 3.193 -5.226 1.00 89.38 92 THR A CA 1
ATOM 755 C C . THR A 1 92 ? 5.822 4.154 -4.609 1.00 89.38 92 THR A C 1
ATOM 757 O O . THR A 1 92 ? 5.462 5.151 -3.991 1.00 89.38 92 THR A O 1
ATOM 760 N N . ASN A 1 93 ? 7.099 3.862 -4.827 1.00 84.94 93 ASN A N 1
ATOM 761 C CA . ASN A 1 93 ? 8.233 4.719 -4.489 1.00 84.94 93 ASN A CA 1
ATOM 762 C C . ASN A 1 93 ? 8.673 5.577 -5.690 1.00 84.94 93 ASN A C 1
ATOM 764 O O . ASN A 1 93 ? 9.629 6.345 -5.594 1.00 84.94 93 ASN A O 1
ATOM 768 N N . ARG A 1 94 ? 8.016 5.426 -6.849 1.00 83.62 94 ARG A N 1
ATOM 769 C CA . ARG A 1 94 ? 8.328 6.209 -8.047 1.00 83.62 94 ARG A CA 1
ATOM 770 C C . ARG A 1 94 ? 7.935 7.672 -7.856 1.00 83.62 94 ARG A C 1
ATOM 772 O O . ARG A 1 94 ? 6.885 7.935 -7.267 1.00 83.62 94 ARG A O 1
ATOM 779 N N . PRO A 1 95 ? 8.694 8.615 -8.442 1.00 79.44 95 PRO A N 1
ATOM 780 C CA . PRO A 1 95 ? 8.257 9.996 -8.545 1.00 79.44 95 PRO A CA 1
ATOM 781 C C . PRO A 1 95 ? 6.873 10.071 -9.189 1.00 79.44 95 PRO A C 1
ATOM 783 O O . PRO A 1 95 ? 6.619 9.450 -10.227 1.00 79.44 95 PRO A O 1
ATOM 786 N N . LEU A 1 96 ? 5.984 10.823 -8.552 1.00 78.25 96 LEU A N 1
ATOM 787 C CA . LEU A 1 96 ? 4.643 11.050 -9.060 1.00 78.25 96 LEU A CA 1
ATOM 788 C C . LEU A 1 96 ? 4.698 11.967 -10.281 1.00 78.25 96 LEU A C 1
ATOM 790 O O . LEU A 1 96 ? 5.560 12.839 -10.385 1.00 78.25 96 LEU A O 1
ATOM 794 N N . GLY A 1 97 ? 3.804 11.719 -11.237 1.00 72.81 97 GLY A N 1
ATOM 795 C CA . GLY A 1 97 ? 3.747 12.492 -12.475 1.00 72.81 97 GLY A CA 1
ATOM 796 C C . GLY A 1 97 ? 3.353 13.955 -12.232 1.00 72.81 97 GLY A C 1
ATOM 797 O O . GLY A 1 97 ? 2.757 14.269 -11.202 1.00 72.81 97 GLY A O 1
ATOM 798 N N . PRO A 1 98 ? 3.629 14.854 -13.193 1.00 73.50 98 PRO A N 1
ATOM 799 C CA . PRO A 1 98 ? 3.331 16.284 -13.062 1.00 73.50 98 PRO A CA 1
ATOM 800 C C . PRO A 1 98 ? 1.828 16.594 -12.969 1.00 73.50 98 PRO A C 1
ATOM 802 O O . PRO A 1 98 ? 1.454 17.657 -12.485 1.00 73.50 98 PRO A O 1
ATOM 805 N N . ASP A 1 99 ? 0.968 15.667 -13.400 1.00 72.62 99 ASP A N 1
ATOM 806 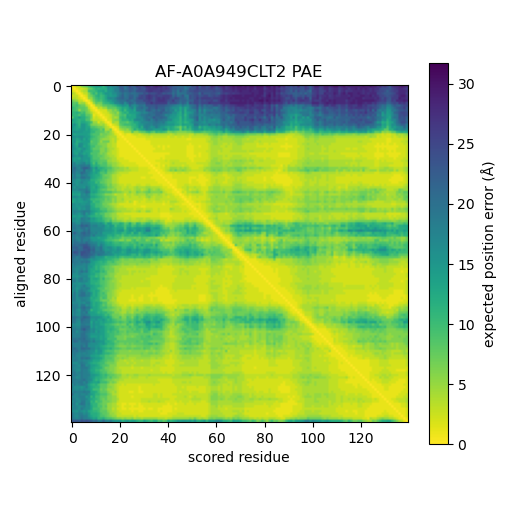C CA . ASP A 1 99 ? -0.494 15.820 -13.377 1.00 72.62 99 ASP A CA 1
ATOM 807 C C . ASP A 1 99 ? -1.105 15.589 -11.986 1.00 72.62 99 ASP A C 1
ATOM 809 O O . ASP A 1 99 ? -2.315 15.711 -11.783 1.00 72.62 99 ASP A O 1
ATOM 813 N N . VAL A 1 100 ? -0.273 15.232 -11.010 1.00 74.06 100 VAL A N 1
ATOM 814 C CA . VAL A 1 100 ? -0.692 15.011 -9.636 1.00 74.06 100 VAL A CA 1
ATOM 815 C C . VAL A 1 100 ? -0.869 16.348 -8.921 1.00 74.06 100 VAL A C 1
ATOM 817 O O . VAL A 1 100 ? 0.061 17.137 -8.785 1.00 74.06 100 VAL A O 1
ATOM 820 N N . SER A 1 101 ? -2.077 16.598 -8.415 1.00 80.31 101 SER A N 1
ATOM 821 C CA . SER A 1 101 ? -2.378 17.829 -7.682 1.00 80.31 101 SER A CA 1
ATOM 822 C C . SER A 1 101 ? -1.590 17.919 -6.369 1.00 80.31 101 SER A C 1
ATOM 824 O O . SER A 1 101 ? -1.726 17.055 -5.504 1.00 80.31 101 SER A O 1
ATOM 826 N N . THR A 1 102 ? -0.853 19.014 -6.159 1.00 79.31 102 THR A N 1
ATOM 827 C CA . THR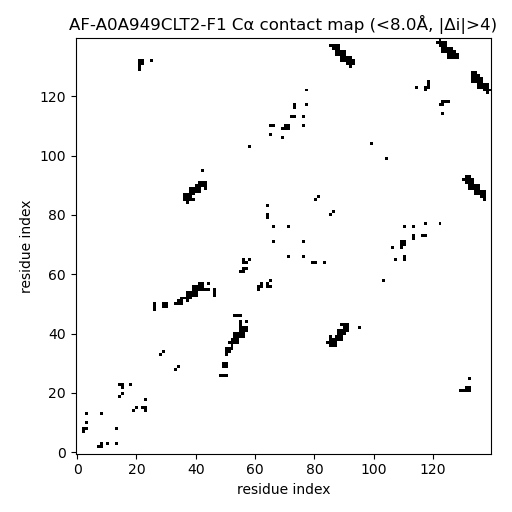 A 1 102 ? -0.174 19.305 -4.880 1.00 79.31 102 THR A CA 1
ATOM 828 C C . THR A 1 102 ? -1.148 19.301 -3.704 1.00 79.31 102 THR A C 1
ATOM 830 O O . THR A 1 102 ? -0.887 18.672 -2.686 1.00 79.31 102 THR A O 1
ATOM 833 N N . ARG A 1 103 ? -2.334 19.893 -3.888 1.00 77.12 103 ARG A N 1
ATOM 834 C CA . ARG A 1 103 ? -3.402 19.897 -2.878 1.00 77.12 103 ARG A CA 1
ATOM 835 C C . ARG A 1 103 ? -3.848 18.483 -2.495 1.00 77.12 103 ARG A C 1
ATOM 837 O O . ARG A 1 103 ? -4.272 18.249 -1.368 1.00 77.12 103 ARG A O 1
ATOM 844 N N . TRP A 1 104 ? -3.800 17.535 -3.432 1.00 76.62 104 TRP A N 1
ATOM 845 C CA . TRP A 1 104 ? -4.085 16.138 -3.116 1.00 76.62 104 TRP A CA 1
ATOM 846 C C . TRP A 1 104 ? -2.970 15.510 -2.283 1.00 76.62 104 TRP A C 1
ATOM 848 O O . TRP A 1 104 ? -3.274 14.839 -1.301 1.00 76.62 104 TRP A O 1
ATOM 858 N N . LEU A 1 105 ? -1.708 15.751 -2.642 1.00 78.44 105 LEU A N 1
ATOM 859 C CA . LEU A 1 105 ? -0.568 15.257 -1.869 1.00 78.44 105 LEU A CA 1
ATOM 860 C C . LEU A 1 105 ? -0.616 15.758 -0.426 1.00 78.44 105 LEU A C 1
ATOM 862 O O . LEU A 1 105 ? -0.493 14.952 0.487 1.00 78.44 105 LEU A O 1
ATOM 866 N N . GLU A 1 106 ? -0.900 17.045 -0.227 1.00 78.75 106 GLU A N 1
ATOM 867 C CA . GLU A 1 106 ? -1.072 17.655 1.098 1.00 78.75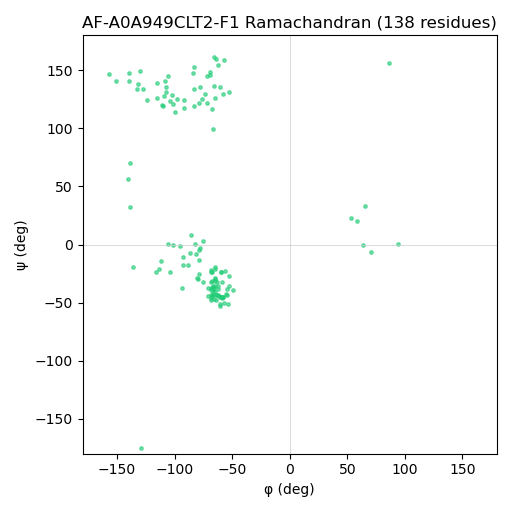 106 GLU A CA 1
ATOM 868 C C . GLU A 1 106 ? -2.193 16.976 1.895 1.00 78.75 106 GLU A C 1
ATOM 870 O O . GLU A 1 106 ? -2.003 16.606 3.049 1.00 78.75 106 GLU A O 1
ATOM 875 N N . LYS A 1 107 ? -3.349 16.717 1.268 1.00 75.00 107 LYS A N 1
ATOM 876 C CA . LYS A 1 107 ? -4.461 16.005 1.922 1.00 75.00 107 LYS A CA 1
ATOM 877 C C . LYS A 1 107 ? -4.130 14.559 2.290 1.00 75.00 107 LYS A C 1
ATOM 879 O O . LYS A 1 107 ? -4.726 14.012 3.208 1.00 75.00 107 LYS A O 1
ATOM 884 N N . GLN A 1 108 ? -3.251 13.906 1.536 1.00 79.19 108 GLN A N 1
ATOM 885 C CA . GLN A 1 108 ? -2.844 12.525 1.803 1.00 79.19 108 GLN A CA 1
ATOM 886 C C . GLN A 1 108 ? -1.666 12.427 2.761 1.00 79.19 108 GLN A C 1
ATOM 888 O O . GLN A 1 108 ? -1.449 11.361 3.333 1.00 79.19 108 GLN A O 1
ATOM 893 N N . GLN A 1 109 ? -0.927 13.518 2.947 1.00 82.50 109 GLN A N 1
ATOM 894 C CA . GLN A 1 109 ? 0.285 13.552 3.746 1.00 82.50 109 GLN A CA 1
ATOM 895 C C . GLN A 1 109 ? 0.042 13.002 5.152 1.00 82.50 109 GLN A C 1
ATOM 897 O O . GLN A 1 109 ? 0.716 12.055 5.547 1.00 82.50 109 GLN A O 1
ATOM 902 N N . ALA A 1 110 ? -0.981 13.496 5.852 1.00 80.62 110 ALA A N 1
ATOM 903 C CA . ALA A 1 110 ? -1.266 13.071 7.219 1.00 80.62 110 ALA A CA 1
ATOM 904 C C . ALA A 1 110 ? -1.614 11.568 7.315 1.00 80.62 110 ALA A C 1
ATOM 906 O O . ALA A 1 110 ? -1.204 10.883 8.249 1.00 80.62 110 ALA A O 1
ATOM 907 N N . MET A 1 111 ? -2.310 11.001 6.322 1.00 85.06 111 MET A N 1
ATOM 908 C CA . MET A 1 111 ? -2.560 9.553 6.258 1.00 85.06 111 MET A CA 1
ATOM 909 C C . MET A 1 111 ? -1.269 8.764 5.982 1.00 85.06 111 MET A C 1
ATOM 911 O O . MET A 1 111 ? -1.025 7.738 6.613 1.00 85.06 111 MET A O 1
ATOM 915 N N . VAL A 1 112 ? -0.429 9.226 5.053 1.00 84.31 112 VAL A N 1
ATOM 916 C CA . VAL A 1 112 ? 0.837 8.557 4.702 1.00 84.31 112 VAL A CA 1
ATOM 917 C C . VAL A 1 112 ? 1.828 8.577 5.858 1.00 84.31 112 VAL A C 1
ATOM 919 O O . VAL A 1 112 ? 2.505 7.579 6.095 1.00 84.31 112 VAL A O 1
ATOM 922 N N . GLU A 1 113 ? 1.883 9.673 6.609 1.00 88.31 113 GLU A N 1
ATOM 923 C CA . GLU A 1 113 ? 2.725 9.807 7.800 1.00 88.31 113 GLU A CA 1
ATOM 924 C C . GLU A 1 113 ? 2.385 8.763 8.872 1.00 88.31 113 GLU A C 1
ATOM 926 O O . GLU A 1 113 ? 3.259 8.374 9.643 1.00 88.31 113 GLU A O 1
ATOM 931 N N . ASN A 1 114 ? 1.161 8.223 8.872 1.00 89.19 114 ASN A N 1
ATOM 932 C CA . ASN A 1 114 ? 0.765 7.138 9.767 1.00 89.19 114 ASN A CA 1
ATOM 933 C C . ASN A 1 114 ? 1.261 5.748 9.322 1.00 89.19 114 ASN A C 1
ATOM 935 O O . ASN A 1 114 ? 1.242 4.822 10.131 1.00 89.19 114 ASN A O 1
ATOM 939 N N . ILE A 1 115 ? 1.755 5.566 8.091 1.00 90.94 115 ILE A N 1
ATOM 940 C CA . ILE A 1 115 ? 2.214 4.251 7.607 1.00 90.94 115 ILE A CA 1
ATOM 941 C C . ILE A 1 115 ? 3.440 3.767 8.387 1.00 90.94 115 ILE A C 1
ATOM 943 O O . ILE A 1 115 ? 3.467 2.617 8.818 1.00 90.94 115 ILE A O 1
ATOM 947 N N . GLN A 1 116 ? 4.445 4.625 8.590 1.00 92.00 116 GLN A N 1
ATOM 948 C CA . GLN A 1 116 ? 5.663 4.232 9.304 1.00 92.00 116 GLN A CA 1
ATOM 949 C C . GLN A 1 116 ? 5.379 3.862 10.774 1.00 92.00 116 GLN A C 1
ATOM 951 O O . GLN A 1 116 ? 5.758 2.761 11.166 1.00 92.00 116 GLN A O 1
ATOM 956 N N . PRO A 1 117 ? 4.625 4.660 11.557 1.00 93.62 117 PRO A N 1
ATOM 957 C CA . PRO A 1 117 ? 4.187 4.256 12.893 1.00 93.62 117 PRO A CA 1
ATOM 958 C C . PRO A 1 117 ? 3.433 2.922 12.925 1.00 93.62 117 PRO A C 1
ATOM 960 O O . PRO A 1 117 ? 3.623 2.130 13.843 1.00 93.62 117 PRO A O 1
ATOM 963 N N . LEU A 1 118 ? 2.588 2.638 11.926 1.00 93.81 118 LEU A N 1
ATOM 964 C CA . LEU A 1 118 ? 1.886 1.354 11.838 1.00 93.81 118 LEU A CA 1
ATOM 965 C C . LEU A 1 118 ? 2.837 0.181 11.553 1.00 93.81 118 LEU A C 1
ATOM 967 O O . LEU A 1 118 ? 2.579 -0.933 12.013 1.00 93.81 118 LEU A O 1
ATOM 971 N N . ILE A 1 119 ? 3.927 0.414 10.817 1.00 94.06 119 ILE A N 1
ATOM 972 C CA . ILE A 1 119 ? 5.001 -0.569 10.630 1.00 94.06 119 ILE A CA 1
ATOM 973 C C . ILE A 1 119 ? 5.758 -0.784 11.945 1.00 94.06 119 ILE A C 1
A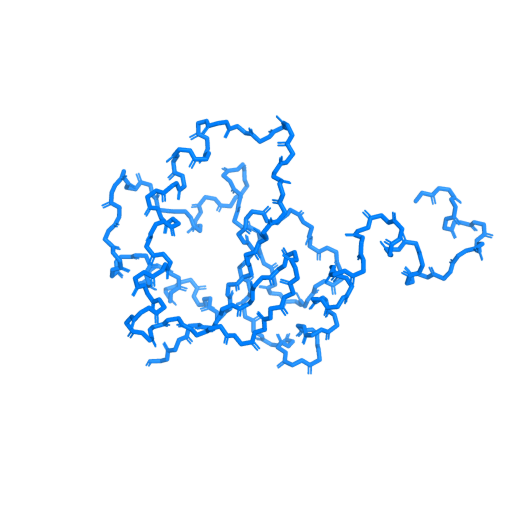TOM 975 O O . ILE A 1 119 ? 5.981 -1.929 12.339 1.00 94.06 119 ILE A O 1
ATOM 979 N N . ASP A 1 120 ? 6.110 0.296 12.642 1.00 94.25 120 ASP A N 1
ATOM 980 C CA . ASP A 1 120 ? 6.855 0.245 13.905 1.00 94.25 120 ASP A CA 1
ATOM 981 C C . ASP A 1 120 ? 6.059 -0.493 14.999 1.00 94.25 120 ASP A C 1
ATOM 983 O O . ASP A 1 120 ? 6.607 -1.318 15.731 1.00 94.25 120 ASP A O 1
ATOM 987 N N . ASP A 1 121 ? 4.738 -0.291 15.036 1.00 93.94 121 ASP A N 1
ATOM 988 C CA . ASP A 1 121 ? 3.800 -0.993 15.921 1.00 93.94 121 ASP A CA 1
ATOM 989 C C . ASP A 1 121 ? 3.492 -2.441 15.476 1.00 93.94 121 ASP A C 1
ATOM 991 O O . ASP A 1 121 ? 2.655 -3.111 16.083 1.00 93.94 121 ASP A O 1
ATOM 995 N N . SER A 1 122 ? 4.124 -2.940 14.406 1.00 94.19 122 SER A N 1
ATOM 996 C CA . SER A 1 122 ? 3.870 -4.268 13.817 1.00 94.19 122 SER A CA 1
ATOM 997 C C . SER A 1 122 ? 2.423 -4.511 13.356 1.00 94.19 122 SER A C 1
ATOM 999 O O . SER A 1 122 ? 2.015 -5.658 13.178 1.00 94.19 122 SER A O 1
ATOM 1001 N N . ARG A 1 123 ? 1.643 -3.448 13.125 1.00 94.44 123 ARG A N 1
ATOM 1002 C CA . ARG A 1 123 ? 0.290 -3.527 12.540 1.00 94.44 123 ARG A CA 1
ATOM 1003 C C . ARG A 1 123 ? 0.331 -3.668 11.023 1.00 94.44 123 ARG A C 1
ATOM 1005 O O . ARG A 1 123 ? -0.564 -4.267 10.430 1.00 94.44 123 ARG A O 1
ATOM 1012 N N . LEU A 1 124 ? 1.384 -3.134 10.409 1.00 95.50 124 LEU A N 1
ATOM 1013 C CA . LEU A 1 124 ? 1.742 -3.355 9.017 1.00 95.50 124 LEU A CA 1
ATOM 1014 C C . LEU A 1 124 ? 3.073 -4.092 8.933 1.00 95.50 124 LEU A C 1
ATOM 1016 O O . LEU A 1 124 ? 4.030 -3.763 9.629 1.00 95.50 124 LEU A O 1
ATOM 1020 N N . LYS A 1 125 ? 3.162 -5.053 8.018 1.00 96.94 125 LYS A N 1
ATOM 1021 C CA . LYS A 1 125 ? 4.401 -5.781 7.752 1.00 96.94 125 LYS A CA 1
ATOM 1022 C C . LYS A 1 125 ? 4.788 -5.685 6.289 1.00 96.94 125 LYS A C 1
ATOM 1024 O O . LYS A 1 125 ? 4.028 -6.100 5.419 1.00 96.94 125 LYS A O 1
ATOM 1029 N N . THR A 1 126 ? 6.001 -5.220 6.008 1.00 96.50 126 THR A N 1
ATOM 1030 C CA . THR A 1 126 ? 6.571 -5.291 4.656 1.00 96.50 126 THR A CA 1
ATOM 1031 C C . THR A 1 126 ? 6.836 -6.746 4.281 1.00 96.50 126 THR A C 1
ATOM 1033 O O . THR A 1 126 ? 7.649 -7.417 4.916 1.00 96.50 126 THR A O 1
ATOM 1036 N N . ILE A 1 127 ? 6.153 -7.236 3.245 1.00 97.25 127 ILE A N 1
ATOM 1037 C CA . ILE A 1 127 ? 6.261 -8.627 2.768 1.00 97.25 127 ILE A CA 1
ATOM 1038 C C . ILE A 1 127 ? 6.931 -8.745 1.397 1.00 97.25 127 ILE A C 1
ATOM 1040 O O . ILE A 1 127 ? 7.319 -9.841 0.994 1.00 97.25 127 ILE A O 1
ATOM 1044 N N . TYR A 1 128 ? 7.069 -7.630 0.681 1.00 97.12 128 TYR A N 1
ATOM 1045 C CA . TYR A 1 128 ? 7.773 -7.560 -0.592 1.00 97.12 128 TYR A CA 1
ATOM 1046 C C . TYR A 1 128 ? 8.234 -6.135 -0.865 1.00 97.12 128 TYR A C 1
ATOM 1048 O O . TYR A 1 128 ? 7.566 -5.173 -0.478 1.00 97.12 128 TYR A O 1
ATOM 1056 N N . ARG A 1 129 ? 9.384 -6.001 -1.523 1.00 95.88 129 ARG A N 1
ATOM 1057 C CA . ARG A 1 129 ? 9.963 -4.707 -1.861 1.00 95.88 129 ARG A CA 1
ATOM 1058 C C . ARG A 1 129 ? 10.791 -4.808 -3.129 1.00 95.88 129 ARG A C 1
ATOM 1060 O O . ARG A 1 129 ? 11.548 -5.759 -3.305 1.00 95.88 129 ARG A O 1
ATOM 1067 N N . THR A 1 130 ? 10.683 -3.780 -3.951 1.00 93.56 130 THR A N 1
ATOM 1068 C CA . THR A 1 130 ? 11.590 -3.482 -5.051 1.00 93.56 130 THR A CA 1
ATOM 1069 C C . THR A 1 130 ? 12.049 -2.027 -4.966 1.00 93.56 130 THR A C 1
ATOM 1071 O O . THR A 1 130 ? 11.727 -1.329 -3.999 1.00 93.56 130 THR A O 1
ATOM 1074 N N . ALA A 1 131 ? 12.814 -1.554 -5.953 1.00 90.69 131 ALA A N 1
ATOM 1075 C CA . ALA A 1 131 ? 13.155 -0.136 -6.042 1.00 90.69 131 ALA A CA 1
ATOM 1076 C C . ALA A 1 131 ? 11.887 0.737 -6.127 1.00 90.69 131 ALA A C 1
ATOM 1078 O O . ALA A 1 131 ? 11.743 1.704 -5.381 1.00 90.69 131 ALA A O 1
ATOM 1079 N N . ASP A 1 132 ? 10.929 0.326 -6.960 1.00 91.50 132 ASP A N 1
ATOM 1080 C CA . ASP A 1 132 ? 9.738 1.114 -7.277 1.00 91.50 132 ASP A CA 1
ATOM 1081 C C . ASP A 1 132 ? 8.531 0.809 -6.384 1.00 91.50 132 ASP A C 1
ATOM 1083 O O . ASP A 1 132 ? 7.605 1.614 -6.356 1.00 91.50 132 ASP A O 1
ATOM 1087 N N . TYR A 1 133 ? 8.503 -0.322 -5.670 1.00 93.56 133 TYR A N 1
ATOM 1088 C CA . TYR A 1 133 ? 7.302 -0.766 -4.955 1.00 93.56 133 TYR A CA 1
ATOM 1089 C C . TYR A 1 133 ? 7.583 -1.349 -3.579 1.00 93.56 133 TYR A C 1
ATOM 1091 O O . TYR A 1 133 ? 8.577 -2.038 -3.362 1.00 93.56 133 TYR A O 1
ATOM 1099 N N . SER A 1 134 ? 6.634 -1.154 -2.671 1.00 95.38 134 SER A N 1
ATOM 1100 C CA . SER A 1 134 ? 6.568 -1.844 -1.384 1.00 95.38 134 SER A CA 1
ATOM 1101 C C . SER A 1 134 ? 5.185 -2.469 -1.221 1.00 95.38 134 SER A C 1
ATOM 1103 O O . SER A 1 134 ? 4.180 -1.808 -1.475 1.00 95.38 134 SER A O 1
ATOM 1105 N N . VAL A 1 135 ? 5.123 -3.730 -0.791 1.00 96.81 135 VAL A N 1
ATOM 1106 C CA . VAL A 1 135 ? 3.868 -4.403 -0.424 1.00 96.81 135 VAL A CA 1
ATOM 1107 C C . VAL A 1 135 ? 3.860 -4.605 1.081 1.00 96.81 135 VAL A C 1
ATOM 1109 O O . VAL A 1 135 ? 4.733 -5.285 1.633 1.00 96.81 135 VAL A O 1
ATOM 1112 N N . LEU A 1 136 ? 2.867 -4.013 1.730 1.00 97.12 136 LEU A N 1
ATOM 1113 C CA . LEU A 1 136 ? 2.621 -4.112 3.159 1.00 97.12 136 LEU A CA 1
ATOM 1114 C C . LEU A 1 136 ? 1.382 -4.972 3.391 1.00 97.12 136 LEU A C 1
ATOM 1116 O O . LEU A 1 136 ? 0.397 -4.857 2.666 1.00 97.12 136 LEU A O 1
ATOM 1120 N N . ARG A 1 137 ? 1.422 -5.815 4.414 1.00 97.31 137 ARG A N 1
ATOM 1121 C CA . ARG A 1 137 ? 0.292 -6.627 4.860 1.00 97.31 137 ARG A CA 1
ATOM 1122 C C . ARG A 1 137 ? -0.252 -6.082 6.168 1.00 97.31 137 ARG A C 1
ATOM 1124 O O . ARG A 1 137 ? 0.544 -5.797 7.061 1.00 97.31 137 ARG A O 1
ATOM 1131 N N . LEU A 1 138 ? -1.574 -5.976 6.279 1.00 94.81 138 LEU A N 1
ATOM 1132 C CA . LEU A 1 138 ? -2.224 -5.725 7.562 1.00 94.81 138 LEU A CA 1
ATOM 1133 C C . LEU A 1 138 ? -2.141 -6.994 8.418 1.00 94.81 138 LEU A C 1
ATOM 1135 O O . LEU A 1 138 ? -2.597 -8.065 8.013 1.00 94.81 138 LEU A O 1
ATOM 1139 N N . GLU A 1 139 ? -1.534 -6.886 9.595 1.00 93.62 139 GLU A N 1
ATOM 1140 C CA . GLU A 1 139 ? -1.478 -7.983 10.563 1.00 93.62 139 GLU A CA 1
ATOM 1141 C C . GLU A 1 139 ? -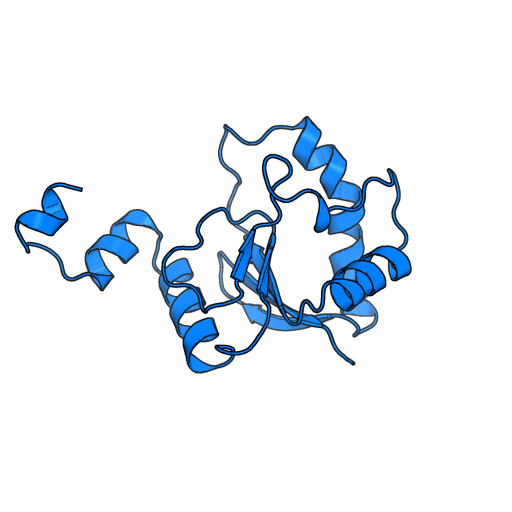2.773 -8.030 11.389 1.00 93.62 139 GLU A C 1
ATOM 1143 O O . GLU A 1 139 ? -3.471 -7.023 11.524 1.00 93.62 139 GLU A O 1
ATOM 1148 N N . LYS A 1 140 ? -3.141 -9.212 11.889 1.00 77.12 140 LYS A N 1
ATOM 1149 C CA . LYS A 1 140 ? -4.372 -9.411 12.671 1.00 77.12 140 LYS A CA 1
ATOM 1150 C C . LYS A 1 140 ? -4.256 -8.880 14.091 1.00 77.12 140 LYS A C 1
ATOM 1152 O O . LYS A 1 140 ? -3.170 -9.050 14.683 1.00 77.12 140 LYS A O 1
#

Foldseek 3Di:
DVVVVVVPDDPVRVCCVVPNPVVVVVLVVCVVPPQPFQEEEELDDDPPSHHPNYDYPDVVPCCLLADQDLADDLVRNLVSCVVVRHFKYKYFPDDHDPPDDPVVCSSCVNSVVSPVVCVVVVQWDFPDDDPTITMIGGDD

Sequence (140 aa):
SWLYIVRWRSPAEYVGAGTGDEYRQLVQYLRSNHAGNRILLLFEHRLAYLPAGAEIATPYFQTKYLIDEENPTRTAVDQQWRDLGIDLLVITNRPLGPDVSTRWLEKQQAMVENIQPLIDDSRLKTIYRTADYSVLRLEK

Solvent-accessible surface area (backbone atoms only — not comparable to full-atom values): 8170 Å² total; per-residue (Å²): 112,76,62,61,79,69,64,79,52,57,74,68,56,54,45,36,76,74,62,38,66,61,52,53,50,50,34,53,51,40,48,75,75,42,45,86,41,28,29,38,24,41,87,42,89,78,68,80,83,48,40,66,60,60,45,53,53,36,84,89,84,34,52,88,75,54,70,92,53,86,72,56,50,59,66,57,55,56,47,53,41,51,76,71,55,44,42,32,41,36,39,52,65,57,84,76,61,89,88,59,56,65,72,54,52,60,61,42,41,44,61,56,65,35,50,59,58,34,38,76,70,58,44,30,40,82,78,47,76,58,88,45,38,39,34,32,32,60,54,134

Mean predicted aligned error: 7.45 Å

Radius of gyration: 16.07 Å; Cα contacts (8 Å, |Δi|>4): 185; chains: 1; bounding box: 27×36×52 Å

Nearest PDB structures (foldseek):
  1wj5-assembly1_A  TM=6.276E-01  e=1.315E-01  Mus musculus
  8brm-assembly1_Sc  TM=7.605E-01  e=5.876E-01  Giardia lamblia ATCC 50803
  9e71-assembly1_BW  TM=5.509E-01  e=6.271E-01  Pyrobaculum calidifontis JCM 11548
  8bn3-assembly1_D5  TM=5.738E-01  e=8.136E-01  Saccharomyces cerevisiae
  7fex-assembly1_A  TM=3.306E-01  e=1.777E+00  Sus scrofa